Protein AF-A0A3M1F7C8-F1 (afdb_monomer_lite)

Secondary structure (DSSP, 8-state):
--PPP--------SS----B----SSSSSSPBPB-TTT--B---HHHHHHHHHT-

Foldseek 3Di:
DDDDDDDDDDDDDPDDDAQFPAADPDPDGTDADADPPPRHHDDDPVNVVVVVVVD

pLDDT: mean 90.06, std 9.88, range [49.03, 98.06]

Radius of gyration: 14.68 Å; chains: 1; bounding box: 48×30×28 Å

Structure (mmCIF, N/CA/C/O backbone):
data_AF-A0A3M1F7C8-F1
#
_entry.id   AF-A0A3M1F7C8-F1
#
loop_
_atom_site.group_PDB
_atom_site.id
_atom_site.type_symbol
_atom_site.label_atom_id
_atom_site.label_alt_id
_atom_site.label_comp_id
_atom_site.label_asym_id
_atom_site.label_entity_id
_atom_site.label_seq_id
_atom_site.pdbx_PDB_ins_code
_atom_site.Cartn_x
_atom_site.Cartn_y
_atom_site.Cartn_z
_atom_site.occupancy
_atom_site.B_iso_or_equiv
_atom_site.auth_seq_id
_atom_site.auth_comp_id
_atom_site.auth_asym_id
_atom_site.auth_atom_id
_atom_site.pdbx_PDB_model_num
ATOM 1 N N . MET A 1 1 ? 32.765 -7.631 -8.726 1.00 49.03 1 MET A N 1
ATOM 2 C CA . MET A 1 1 ? 31.860 -6.509 -8.400 1.00 49.03 1 MET A CA 1
ATOM 3 C C . MET A 1 1 ? 30.478 -6.870 -8.919 1.00 49.03 1 MET A C 1
ATOM 5 O O . MET A 1 1 ? 30.266 -6.796 -10.118 1.00 49.03 1 MET A O 1
ATOM 9 N N . SER A 1 2 ? 29.588 -7.372 -8.060 1.00 57.88 2 SER A N 1
ATOM 10 C CA . SER A 1 2 ? 28.204 -7.657 -8.459 1.00 57.88 2 SER A CA 1
ATOM 11 C C . SER A 1 2 ? 27.420 -6.353 -8.356 1.00 57.88 2 SER A C 1
ATOM 13 O O . SER A 1 2 ? 27.103 -5.923 -7.251 1.00 57.88 2 SER A O 1
ATOM 15 N N . GLY A 1 3 ? 27.215 -5.671 -9.481 1.00 74.00 3 GLY A N 1
ATOM 16 C CA . GLY A 1 3 ? 26.423 -4.443 -9.530 1.00 74.00 3 GLY A CA 1
ATOM 17 C C . GLY A 1 3 ? 24.932 -4.746 -9.390 1.00 74.00 3 GLY A C 1
ATOM 18 O O . GLY A 1 3 ? 24.451 -5.751 -9.911 1.00 74.00 3 GLY A O 1
ATOM 19 N N . THR A 1 4 ? 24.204 -3.885 -8.686 1.00 82.62 4 THR A N 1
ATOM 20 C CA . THR A 1 4 ? 22.738 -3.919 -8.653 1.00 82.62 4 THR A CA 1
ATOM 21 C C . THR A 1 4 ? 22.202 -3.455 -10.005 1.00 82.62 4 THR A C 1
ATOM 23 O O . THR A 1 4 ? 22.515 -2.346 -10.436 1.00 82.62 4 THR A O 1
ATOM 26 N N . LEU A 1 5 ? 21.404 -4.292 -10.667 1.00 86.19 5 LEU A N 1
ATOM 27 C CA . LEU A 1 5 ? 20.655 -3.913 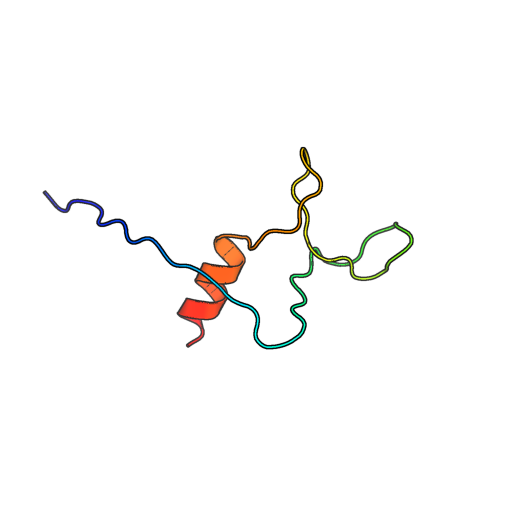-11.865 1.00 86.19 5 LEU A CA 1
ATOM 28 C C . LEU A 1 5 ? 19.302 -3.330 -11.442 1.00 86.19 5 LEU A C 1
ATOM 30 O O . LEU A 1 5 ? 18.658 -3.856 -10.533 1.00 86.19 5 LEU A O 1
ATOM 34 N N . PHE A 1 6 ? 18.891 -2.242 -12.089 1.00 89.38 6 PHE A N 1
ATOM 35 C CA . PHE A 1 6 ? 17.595 -1.602 -11.875 1.00 89.38 6 PHE A CA 1
ATOM 36 C C . PHE A 1 6 ? 16.790 -1.662 -13.168 1.00 89.38 6 PHE A C 1
ATOM 38 O O . PHE A 1 6 ? 17.314 -1.347 -14.235 1.00 89.38 6 PHE A O 1
ATOM 45 N N . GLU A 1 7 ? 15.521 -2.040 -13.053 1.00 89.81 7 GLU A N 1
ATOM 46 C CA . GLU A 1 7 ? 14.559 -2.045 -14.152 1.00 89.81 7 GLU A CA 1
ATOM 47 C C . GLU A 1 7 ? 13.302 -1.288 -13.720 1.00 89.81 7 GLU A C 1
ATOM 49 O O . GLU A 1 7 ? 12.823 -1.444 -12.592 1.00 89.81 7 GLU A O 1
ATOM 54 N N . GLU A 1 8 ? 12.774 -0.458 -14.616 1.00 93.31 8 GLU A N 1
ATOM 55 C CA . GLU A 1 8 ? 11.511 0.245 -14.405 1.00 93.31 8 GLU A CA 1
ATOM 56 C C . GLU A 1 8 ? 10.340 -0.593 -14.917 1.00 93.31 8 GLU A C 1
ATOM 58 O O . GLU A 1 8 ? 10.383 -1.157 -16.010 1.00 93.31 8 GLU A O 1
ATOM 63 N N . VAL A 1 9 ? 9.267 -0.655 -14.127 1.00 93.56 9 VAL A N 1
ATOM 64 C CA . VAL A 1 9 ? 8.068 -1.435 -14.448 1.00 93.56 9 VAL A CA 1
ATOM 65 C C . VAL A 1 9 ? 6.825 -0.592 -14.198 1.00 93.56 9 VAL A C 1
ATOM 67 O O . VAL A 1 9 ? 6.664 -0.002 -13.129 1.00 93.56 9 VAL A O 1
ATOM 70 N N . PHE A 1 10 ? 5.910 -0.593 -15.167 1.00 95.75 10 PHE A N 1
ATOM 71 C CA . PHE A 1 10 ? 4.607 0.055 -15.055 1.00 95.75 10 PHE A CA 1
ATOM 72 C C . PHE A 1 10 ? 3.513 -0.979 -14.794 1.00 95.75 10 PHE A C 1
ATOM 74 O O . PHE A 1 10 ? 3.358 -1.944 -15.542 1.00 95.75 10 PHE A O 1
ATOM 81 N N . TYR A 1 11 ? 2.713 -0.746 -13.755 1.00 95.06 11 TYR A N 1
ATOM 82 C CA . TYR A 1 11 ? 1.567 -1.587 -13.421 1.00 95.06 11 TYR A CA 1
ATOM 83 C C . TYR A 1 11 ? 0.274 -0.921 -13.881 1.00 95.06 11 TYR A C 1
ATOM 85 O O . TYR A 1 11 ? -0.056 0.183 -13.452 1.00 95.06 11 TYR A O 1
ATOM 93 N N . ARG A 1 12 ? -0.490 -1.624 -14.720 1.00 96.75 12 ARG A N 1
ATOM 94 C CA . ARG A 1 12 ? -1.858 -1.251 -15.086 1.00 96.75 12 ARG A CA 1
ATOM 95 C C . ARG A 1 12 ? -2.829 -2.257 -14.490 1.00 96.75 12 ARG A C 1
ATOM 97 O O . ARG A 1 12 ? -2.741 -3.451 -14.762 1.00 96.75 12 ARG A O 1
ATOM 104 N N . THR A 1 13 ? -3.792 -1.767 -13.725 1.00 96.44 13 THR A N 1
ATOM 105 C CA . THR A 1 13 ? -4.905 -2.585 -13.254 1.00 96.44 13 THR A CA 1
ATOM 106 C C . THR A 1 13 ? -5.877 -2.842 -14.409 1.00 96.44 13 THR A C 1
ATOM 108 O O . THR A 1 13 ? -6.319 -1.918 -15.090 1.00 96.44 13 THR A O 1
ATOM 111 N N . ILE A 1 14 ? -6.183 -4.114 -14.670 1.00 98.06 14 ILE A N 1
ATOM 112 C CA . ILE A 1 14 ? -7.187 -4.526 -15.672 1.00 98.06 14 ILE A CA 1
ATOM 113 C C . ILE A 1 14 ? -8.552 -4.836 -15.041 1.00 98.06 14 ILE A C 1
ATOM 115 O O . ILE A 1 14 ? -9.548 -4.970 -15.743 1.00 98.06 14 ILE A O 1
ATOM 119 N N . SER A 1 15 ? -8.589 -4.915 -13.713 1.00 97.69 15 SER A N 1
ATOM 120 C CA . SER A 1 15 ? -9.769 -5.069 -12.867 1.00 97.69 15 SER A CA 1
ATOM 121 C C . SER A 1 15 ? -9.628 -4.150 -11.647 1.00 97.69 15 SER A C 1
ATOM 123 O O . SER A 1 15 ? -8.520 -3.667 -11.380 1.00 97.69 15 SER A O 1
ATOM 125 N N . PRO A 1 16 ? -10.698 -3.915 -10.866 1.00 97.12 16 PRO A N 1
ATOM 126 C CA . PRO A 1 16 ? -10.568 -3.281 -9.557 1.00 97.12 16 PRO A CA 1
ATOM 127 C C . PRO A 1 16 ? -9.505 -3.992 -8.705 1.00 97.12 16 PRO A C 1
ATOM 129 O O . PRO A 1 16 ? -9.431 -5.222 -8.705 1.00 97.12 16 PRO A O 1
ATOM 132 N N . LEU A 1 17 ? -8.673 -3.217 -8.006 1.00 95.00 17 LEU A N 1
ATOM 133 C CA . LEU A 1 17 ? -7.566 -3.721 -7.196 1.00 95.00 17 LEU A CA 1
ATOM 134 C C . LEU A 1 17 ? -7.743 -3.285 -5.742 1.00 95.00 17 LEU A C 1
ATOM 136 O O . LEU A 1 17 ? -7.823 -2.092 -5.451 1.00 95.00 17 LEU A O 1
ATOM 140 N N . HIS A 1 18 ? -7.751 -4.257 -4.834 1.00 94.81 18 HIS A N 1
ATOM 141 C CA . HIS A 1 18 ? -7.753 -4.011 -3.399 1.00 94.81 18 HIS A CA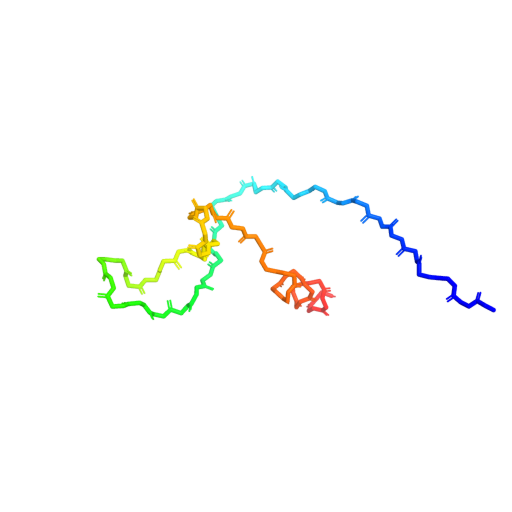 1
ATOM 142 C C . HIS A 1 18 ? -6.359 -4.273 -2.816 1.00 94.81 18 HIS A C 1
ATOM 144 O O . HIS A 1 18 ? -5.940 -5.421 -2.683 1.00 94.81 18 HIS A O 1
ATOM 150 N N . ILE A 1 19 ? -5.645 -3.204 -2.456 1.00 93.25 19 ILE A N 1
ATOM 151 C CA . ILE A 1 19 ? -4.402 -3.280 -1.676 1.00 93.25 19 ILE A CA 1
ATOM 152 C C . ILE A 1 19 ? -4.752 -2.890 -0.246 1.00 93.25 19 ILE A C 1
ATOM 154 O O . ILE A 1 19 ? -4.822 -1.704 0.072 1.00 93.25 19 ILE A O 1
ATOM 158 N N . GLY A 1 20 ? -5.038 -3.878 0.594 1.00 87.19 20 GLY A N 1
ATOM 159 C CA . GLY A 1 20 ? -5.518 -3.634 1.951 1.00 87.19 20 GLY A CA 1
ATOM 160 C C . GLY A 1 20 ? -4.432 -3.116 2.896 1.00 87.19 20 GLY A C 1
ATOM 161 O O . GLY A 1 20 ? -3.265 -3.498 2.795 1.00 87.19 20 GLY A O 1
ATOM 162 N N . ARG A 1 21 ? -4.839 -2.276 3.856 1.00 85.81 21 ARG A N 1
ATOM 163 C CA . ARG A 1 21 ? -4.030 -1.872 5.026 1.00 85.81 21 ARG A CA 1
ATOM 164 C C . ARG A 1 21 ? -4.430 -2.625 6.313 1.00 85.81 21 ARG A C 1
ATOM 166 O O . ARG A 1 21 ? -3.900 -2.339 7.380 1.00 85.81 21 ARG A O 1
ATOM 173 N N . GLY A 1 22 ? -5.344 -3.592 6.216 1.00 85.25 22 GLY A N 1
ATOM 174 C CA . GLY A 1 22 ? -6.038 -4.178 7.369 1.00 85.25 22 GLY A CA 1
ATOM 175 C C . GLY A 1 22 ? -7.322 -3.415 7.703 1.00 85.25 22 GLY A C 1
ATOM 176 O O . GLY A 1 22 ? -7.760 -2.584 6.907 1.00 85.25 22 GLY A O 1
ATOM 177 N N . VAL A 1 23 ? -7.925 -3.727 8.854 1.00 87.44 23 VAL A N 1
ATOM 178 C CA . VAL A 1 23 ? -9.136 -3.046 9.342 1.00 87.44 23 VAL A CA 1
ATOM 179 C C . VAL A 1 23 ? -8.778 -1.666 9.886 1.00 87.44 23 VAL A C 1
ATOM 181 O O . VAL A 1 23 ? -7.801 -1.536 10.625 1.00 87.44 23 VAL A O 1
ATOM 184 N N . ASP A 1 24 ? -9.568 -0.656 9.534 1.00 85.75 24 ASP A N 1
ATOM 185 C CA . ASP A 1 24 ? -9.429 0.708 10.049 1.00 85.75 24 ASP A CA 1
ATOM 186 C C . ASP A 1 24 ? -10.637 1.102 10.917 1.00 85.75 24 ASP A C 1
ATOM 188 O O . ASP A 1 24 ? -11.728 0.559 10.777 1.00 85.75 24 ASP A O 1
ATOM 192 N N . VAL A 1 25 ? -10.439 2.067 11.815 1.00 84.50 25 VAL A N 1
ATOM 193 C CA . VAL A 1 25 ? -11.488 2.664 12.670 1.00 84.50 25 VAL A CA 1
ATOM 194 C C . VAL A 1 25 ? -12.284 3.757 11.943 1.00 84.50 25 VAL A C 1
ATOM 196 O O . VAL A 1 25 ? -13.141 4.414 12.534 1.00 84.50 25 VAL A O 1
ATOM 199 N N . GLY A 1 26 ? -11.964 3.995 10.669 1.00 85.75 26 GLY A N 1
ATOM 200 C CA . GLY A 1 26 ? -12.632 4.968 9.815 1.00 85.75 26 GLY A CA 1
ATOM 201 C C . GLY A 1 26 ? -13.997 4.500 9.302 1.00 85.75 26 GLY A C 1
ATOM 202 O O . GLY A 1 26 ? -14.537 3.478 9.701 1.00 85.75 26 GLY A O 1
ATOM 203 N N . VAL A 1 27 ? -14.559 5.267 8.364 1.00 92.88 27 VAL A N 1
ATOM 204 C CA . VAL A 1 27 ? -15.886 4.991 7.768 1.00 92.88 27 VAL A CA 1
ATOM 205 C C . VAL A 1 27 ? -15.889 3.732 6.885 1.00 92.88 27 VAL A C 1
ATOM 207 O O . VAL A 1 27 ? -16.944 3.172 6.606 1.00 92.88 27 VAL A O 1
ATOM 210 N N . VAL A 1 28 ? -14.718 3.303 6.411 1.00 91.12 28 VA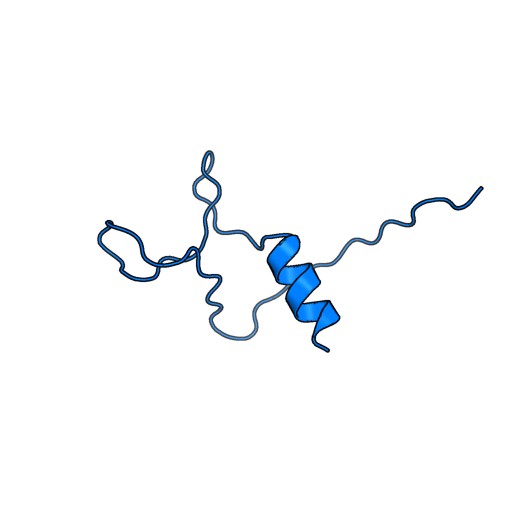L A N 1
ATOM 211 C CA . VAL A 1 28 ? -14.552 2.128 5.550 1.00 91.12 28 VAL A CA 1
ATOM 212 C C . VAL A 1 28 ? -13.797 1.065 6.334 1.00 91.12 28 VAL A C 1
ATOM 214 O O . VAL A 1 28 ? -12.656 1.313 6.712 1.00 91.12 28 VAL A O 1
ATOM 217 N N . ASP A 1 29 ? -14.401 -0.114 6.504 1.00 91.56 29 ASP A N 1
ATOM 218 C CA . ASP A 1 29 ? -13.808 -1.211 7.2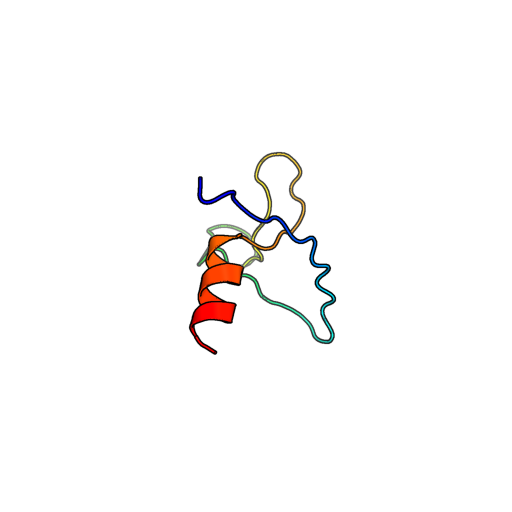81 1.00 91.56 29 ASP A CA 1
ATOM 219 C C . ASP A 1 29 ? -12.464 -1.666 6.700 1.00 91.56 29 ASP A C 1
ATOM 221 O O . ASP A 1 29 ? -11.485 -1.815 7.424 1.00 91.56 29 ASP A O 1
ATOM 225 N N . LEU A 1 30 ? -12.409 -1.868 5.377 1.00 94.12 30 LEU A N 1
ATOM 226 C CA . LEU A 1 30 ? -11.220 -2.327 4.652 1.00 94.12 30 LEU A CA 1
ATOM 227 C C . LEU A 1 30 ? -10.797 -1.286 3.609 1.00 94.12 30 LEU A C 1
ATOM 229 O O . LEU A 1 30 ? -11.106 -1.426 2.419 1.00 94.12 30 LEU A O 1
ATOM 233 N N . PRO A 1 31 ? -10.108 -0.212 4.021 1.00 93.38 31 PRO A N 1
ATOM 234 C CA . PRO A 1 31 ? -9.661 0.801 3.088 1.00 93.38 31 PRO A CA 1
ATOM 235 C C . PRO A 1 31 ? -8.468 0.309 2.259 1.00 93.38 31 PRO A C 1
ATOM 237 O O . PRO A 1 31 ? -7.660 -0.525 2.682 1.00 93.38 31 PRO A O 1
ATOM 240 N N . VAL A 1 32 ? -8.331 0.887 1.065 1.00 94.50 32 VAL A N 1
ATOM 241 C CA . VAL A 1 32 ? -7.103 0.761 0.272 1.00 94.50 32 VAL A CA 1
ATOM 242 C C . VAL A 1 32 ? -5.958 1.517 0.942 1.00 94.50 32 VAL A C 1
ATOM 244 O O . VAL A 1 32 ? -6.165 2.583 1.528 1.00 94.50 32 VAL A O 1
ATOM 247 N N . ILE A 1 33 ? -4.741 0.990 0.832 1.00 95.31 33 ILE A N 1
ATOM 248 C CA . ILE A 1 33 ? -3.554 1.642 1.372 1.00 95.31 33 ILE A CA 1
ATOM 249 C C . ILE A 1 33 ? -3.296 2.979 0.673 1.00 95.31 33 ILE A C 1
ATOM 251 O O . ILE A 1 33 ? -3.488 3.124 -0.537 1.00 95.31 33 ILE A O 1
ATOM 255 N N . ARG A 1 34 ? -2.854 3.963 1.456 1.00 94.06 34 ARG A N 1
ATOM 256 C CA . ARG A 1 34 ? -2.556 5.323 1.007 1.00 94.06 34 ARG A CA 1
ATOM 257 C C . ARG A 1 34 ? -1.281 5.824 1.663 1.00 94.06 34 ARG A C 1
ATOM 259 O O . ARG A 1 34 ? -0.980 5.448 2.797 1.00 94.06 34 ARG A O 1
ATOM 266 N N . GLU A 1 35 ? -0.537 6.660 0.953 1.00 95.44 35 GLU A N 1
ATOM 267 C CA . GLU A 1 35 ? 0.623 7.346 1.514 1.00 95.44 35 GLU A CA 1
ATOM 268 C C . GLU A 1 35 ? 0.172 8.356 2.579 1.00 95.44 35 GLU A C 1
ATOM 270 O O . GLU A 1 35 ? -0.785 9.099 2.368 1.00 95.44 35 GLU A O 1
ATOM 275 N N . GLY A 1 36 ? 0.863 8.408 3.722 1.00 92.06 36 GLY A N 1
ATOM 276 C CA . GLY A 1 36 ? 0.455 9.254 4.8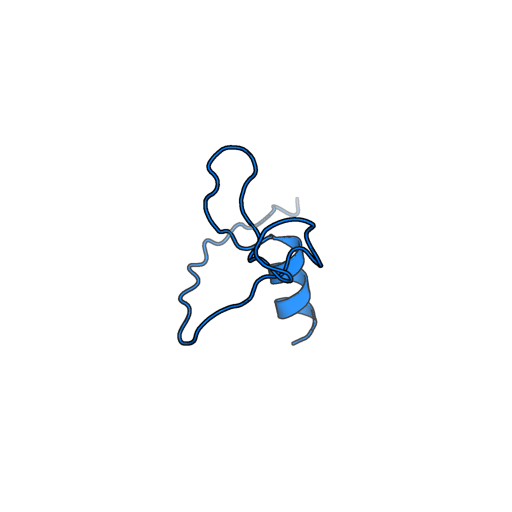50 1.00 92.06 36 GLY A CA 1
ATOM 277 C C . GLY A 1 36 ? 0.545 10.762 4.592 1.00 92.06 36 GLY A C 1
ATOM 278 O O . GLY A 1 36 ? -0.169 11.521 5.234 1.00 92.06 36 GLY A O 1
ATOM 279 N N . ILE A 1 37 ? 1.405 11.194 3.665 1.00 97.69 37 ILE A N 1
ATOM 280 C CA . ILE A 1 37 ? 1.630 12.617 3.373 1.00 97.69 37 ILE A CA 1
ATOM 281 C C . ILE A 1 37 ? 0.664 13.105 2.292 1.00 97.69 37 ILE A C 1
ATOM 283 O O . ILE A 1 37 ? -0.035 14.093 2.492 1.00 97.69 37 ILE A O 1
ATOM 287 N N . THR A 1 38 ? 0.617 12.425 1.143 1.00 97.56 38 THR A N 1
ATOM 288 C CA . THR A 1 38 ? -0.197 12.866 -0.004 1.00 97.56 38 THR A CA 1
ATOM 289 C C . THR A 1 38 ? -1.617 12.310 0.005 1.00 97.56 38 THR A C 1
ATOM 291 O O . THR A 1 38 ? -2.496 12.843 -0.666 1.00 97.56 38 THR A O 1
ATOM 294 N N . GLY A 1 39 ? -1.856 11.208 0.719 1.00 94.50 39 GLY A N 1
ATOM 295 C CA . GLY A 1 39 ? -3.115 10.472 0.663 1.00 94.50 39 GLY A CA 1
ATOM 296 C C . GLY A 1 39 ? -3.329 9.690 -0.638 1.00 94.50 39 GLY A C 1
ATOM 297 O O . GLY A 1 39 ? -4.393 9.077 -0.796 1.00 94.50 39 GLY A O 1
ATOM 298 N N . TYR A 1 40 ? -2.367 9.670 -1.569 1.00 96.88 40 TYR A N 1
ATOM 299 C CA . TYR A 1 40 ? -2.506 8.914 -2.812 1.00 96.88 40 TYR A CA 1
ATOM 300 C C . TYR A 1 40 ? -2.457 7.401 -2.569 1.00 96.88 40 TYR A C 1
ATOM 302 O O . TYR A 1 40 ? -1.691 6.933 -1.719 1.00 96.88 40 TYR A O 1
ATOM 310 N N . PRO A 1 41 ? -3.266 6.612 -3.303 1.00 95.06 41 PRO A N 1
ATOM 311 C CA . PRO A 1 41 ? -3.141 5.165 -3.276 1.00 95.06 41 PRO A CA 1
ATOM 312 C C . PRO A 1 41 ? -1.825 4.746 -3.936 1.00 95.06 41 PRO A C 1
ATOM 314 O O . PRO A 1 41 ? -1.425 5.311 -4.954 1.00 95.06 41 PRO A O 1
ATOM 317 N N . TYR A 1 42 ? -1.162 3.739 -3.375 1.00 95.81 42 TYR A N 1
ATOM 318 C CA . TYR A 1 42 ? 0.094 3.221 -3.915 1.00 95.81 42 TYR A CA 1
ATOM 319 C C . TYR A 1 42 ? 0.197 1.705 -3.737 1.00 95.81 42 TYR A C 1
ATOM 321 O O . TYR A 1 42 ? -0.534 1.106 -2.949 1.00 95.81 42 TYR A O 1
ATOM 329 N N . LEU A 1 43 ? 1.123 1.086 -4.471 1.00 95.62 43 LEU A N 1
ATOM 330 C CA . LEU A 1 43 ? 1.495 -0.319 -4.322 1.00 95.62 43 LEU A CA 1
ATOM 331 C C . LEU A 1 43 ? 2.740 -0.437 -3.427 1.00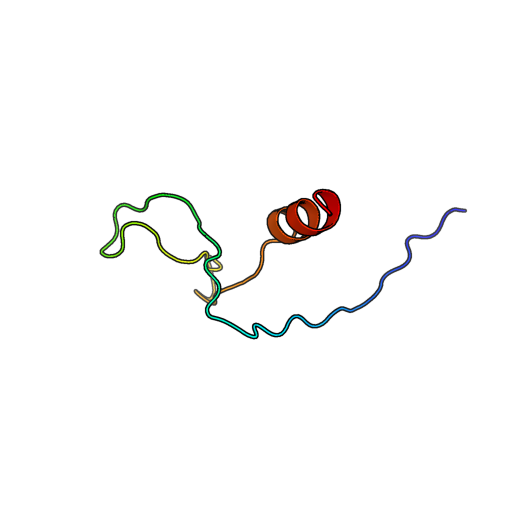 95.62 43 LEU A C 1
ATOM 333 O O . LEU A 1 43 ? 3.821 -0.008 -3.835 1.00 95.62 43 LEU A O 1
ATOM 337 N N . PRO A 1 44 ? 2.646 -1.035 -2.228 1.00 94.69 44 PRO A N 1
ATOM 338 C CA . PRO A 1 44 ? 3.809 -1.263 -1.383 1.00 94.69 44 PRO A CA 1
ATOM 339 C C . PRO A 1 44 ? 4.780 -2.248 -2.030 1.00 94.69 44 PRO A C 1
ATOM 341 O O . PRO A 1 44 ? 4.379 -3.322 -2.484 1.00 94.69 44 PRO A O 1
ATOM 344 N N . ALA A 1 45 ? 6.076 -1.935 -1.988 1.00 93.31 45 ALA A N 1
ATOM 345 C CA . ALA A 1 45 ? 7.115 -2.803 -2.540 1.00 93.31 45 ALA A CA 1
ATOM 346 C C . ALA A 1 45 ? 7.121 -4.207 -1.906 1.00 93.31 45 ALA A C 1
ATOM 348 O O . ALA A 1 45 ? 7.423 -5.187 -2.582 1.00 93.31 45 ALA A O 1
ATOM 349 N N . SER A 1 46 ? 6.763 -4.329 -0.622 1.00 92.62 46 SER A N 1
ATOM 350 C CA . SER A 1 46 ? 6.606 -5.621 0.059 1.00 92.62 46 SER A CA 1
ATOM 351 C C . SER A 1 46 ? 5.451 -6.447 -0.512 1.00 92.62 46 SER A C 1
ATOM 353 O O . SER A 1 46 ? 5.618 -7.646 -0.717 1.00 92.62 46 SER A O 1
ATOM 355 N N . GLY A 1 47 ? 4.319 -5.808 -0.823 1.00 91.44 47 GLY A N 1
ATOM 356 C CA . GLY A 1 47 ? 3.166 -6.449 -1.456 1.00 91.44 47 GLY A CA 1
ATOM 357 C C . GLY A 1 47 ? 3.485 -6.926 -2.872 1.00 91.44 47 GLY A C 1
ATOM 358 O O . GLY A 1 47 ? 3.239 -8.086 -3.195 1.00 91.44 47 GLY A O 1
ATOM 359 N N . ILE A 1 48 ? 4.132 -6.075 -3.679 1.00 93.81 48 ILE A N 1
ATOM 360 C CA . ILE A 1 48 ? 4.607 -6.453 -5.021 1.00 93.81 48 ILE A CA 1
ATOM 361 C C . ILE A 1 48 ? 5.576 -7.637 -4.918 1.00 93.81 48 ILE A C 1
ATOM 363 O O . ILE A 1 48 ? 5.355 -8.669 -5.548 1.00 93.81 48 ILE A O 1
ATOM 367 N N . ARG A 1 49 ? 6.616 -7.526 -4.081 1.00 92.94 49 ARG A N 1
ATOM 368 C CA . ARG A 1 49 ? 7.625 -8.580 -3.900 1.00 92.94 49 ARG A CA 1
ATOM 369 C C . ARG A 1 49 ? 7.000 -9.902 -3.464 1.00 92.94 49 ARG A C 1
ATOM 371 O O . ARG A 1 49 ? 7.401 -10.941 -3.975 1.00 92.94 49 ARG A O 1
ATOM 378 N N . GLY A 1 50 ? 6.043 -9.866 -2.536 1.00 93.62 50 GLY A N 1
ATOM 379 C CA . GLY A 1 50 ? 5.297 -11.049 -2.110 1.00 93.62 50 GLY A CA 1
ATOM 380 C C . GLY A 1 50 ? 4.531 -11.684 -3.269 1.00 93.62 50 GLY A C 1
ATOM 381 O O . GLY A 1 50 ? 4.702 -12.868 -3.525 1.00 93.62 50 GLY A O 1
ATOM 382 N N . SER A 1 51 ? 3.775 -10.884 -4.027 1.00 91.94 51 SER A N 1
ATOM 383 C CA . SER A 1 51 ? 2.957 -11.368 -5.152 1.00 91.94 51 SER A CA 1
ATOM 384 C C . SER A 1 51 ? 3.756 -11.944 -6.328 1.00 91.94 51 SER A C 1
ATOM 386 O O . SER A 1 51 ? 3.250 -12.793 -7.056 1.00 91.94 51 SER A O 1
ATOM 388 N N . VAL A 1 52 ? 4.987 -11.463 -6.534 1.00 91.94 52 VAL A N 1
ATOM 389 C CA . VAL A 1 52 ? 5.900 -11.983 -7.563 1.00 91.94 52 VAL A CA 1
ATOM 390 C C . VAL A 1 52 ? 6.624 -13.229 -7.064 1.00 91.94 52 VAL A C 1
ATOM 392 O O . VAL A 1 52 ? 6.881 -14.120 -7.856 1.00 91.94 52 VAL A O 1
ATOM 395 N N . ARG A 1 53 ? 6.945 -13.306 -5.765 1.00 93.62 53 ARG A N 1
ATOM 396 C CA . ARG A 1 53 ? 7.577 -14.489 -5.162 1.00 93.62 53 ARG A CA 1
ATOM 397 C C . ARG A 1 53 ? 6.641 -15.698 -5.119 1.00 93.62 53 ARG A C 1
ATOM 399 O O . ARG A 1 53 ? 7.124 -16.816 -5.208 1.00 93.62 53 ARG A O 1
ATOM 406 N N . ASP A 1 54 ? 5.350 -15.467 -4.895 1.00 83.56 54 ASP A N 1
ATOM 407 C CA . ASP A 1 54 ? 4.327 -16.520 -4.785 1.00 83.56 54 ASP A CA 1
ATOM 408 C C . ASP A 1 54 ? 3.876 -17.081 -6.151 1.00 83.56 54 ASP A C 1
ATOM 410 O O . ASP A 1 54 ? 3.006 -17.945 -6.221 1.00 83.56 54 ASP A O 1
ATOM 414 N N . ARG A 1 55 ? 4.456 -16.582 -7.248 1.00 54.62 55 ARG A N 1
ATOM 415 C CA . ARG A 1 55 ? 4.342 -17.161 -8.589 1.00 54.62 55 ARG A CA 1
ATOM 416 C C . ARG A 1 55 ? 5.562 -18.009 -8.906 1.00 54.62 55 ARG A C 1
ATOM 418 O O . ARG A 1 55 ? 5.356 -19.070 -9.531 1.00 54.62 55 ARG A O 1
#

Sequence (55 aa):
MSGTLFEEVFYRTISPLHIGRGVDVGVVDLPVIREGITGYPYLPASGIRGSVRDR